Protein AF-Q27GT6-F1 (afdb_monomer_lite)

pLDDT: mean 86.12, std 13.26, range [47.12, 97.56]

Radius of gyration: 17.82 Å; chains: 1; bounding box: 43×59×35 Å

Organism: Caenorhabditis elegans (NCBI:txid6239)

Sequence (139 aa):
MYSKVLLLLACIIAVTEQARDVRCFPPVNFYSTHGCVQDSTSQNPNYDCLGGHFVRTAGIGMPCETDQDCIHNMEPNEWCNSERNGYQWTTAGCHCDMKLKSCIVQRFDKSYNEIQWAFCTPRNRFKCEVLDHCSPPKH

Foldseek 3Di:
DVVVVVVVVVVVVVVVPPDPPPQLDFDPAWDQDPPADPDPLSPPSCAFSPRAGEAFAPADWDAADWQVSQVQWAAGLVCPCVVVVQKAFPDPGWIQGRGRRGTKGWIARPVVRGIYIHHTHRPVPHDNPDGDPSHDDDD

Secondary structure (DSSP, 8-state):
-HHHHHHHHHHHHHHHHTT--GGGS--S-----TTS--SGGGG-TTB-TT-PEE---S----B-SSGGGTTT-B--GGGTTTGGGTEEESSSS-EEETTTTEEEEEEEETTTTEEEEEE-B-GGG--TT---TTSPPP-

InterPro domains:
  IPR008451 Chromadorea ALT [PF05535] (51-128)

Structure (mmCIF, N/CA/C/O backbone):
data_AF-Q27GT6-F1
#
_entry.id   AF-Q27GT6-F1
#
loop_
_atom_site.group_PDB
_atom_site.id
_atom_site.type_symbol
_atom_site.label_atom_id
_atom_site.label_alt_id
_atom_site.label_comp_id
_atom_site.label_asym_id
_atom_site.label_entity_id
_atom_site.label_seq_id
_atom_site.pdbx_PDB_ins_code
_atom_site.Cartn_x
_atom_site.Cartn_y
_atom_site.Cartn_z
_atom_site.occupancy
_atom_site.B_iso_or_equiv
_atom_site.auth_seq_id
_atom_site.auth_comp_id
_atom_site.auth_asym_id
_atom_site.auth_atom_id
_atom_site.pdbx_PDB_model_num
ATOM 1 N N . MET A 1 1 ? -23.854 43.017 -12.942 1.00 59.12 1 MET A N 1
ATOM 2 C CA . MET A 1 1 ? -22.451 42.561 -12.775 1.00 59.12 1 MET A CA 1
ATOM 3 C C . MET A 1 1 ? -22.318 41.242 -12.000 1.00 59.12 1 MET A C 1
ATOM 5 O O . MET A 1 1 ? -21.455 40.458 -12.358 1.00 59.12 1 MET A O 1
ATOM 9 N N . TYR A 1 2 ? -23.180 40.941 -11.018 1.00 65.19 2 TYR A N 1
ATOM 10 C CA . TYR A 1 2 ? -23.073 39.744 -10.160 1.00 65.19 2 TYR A CA 1
ATOM 11 C C . TYR A 1 2 ? -23.205 38.376 -10.859 1.00 65.19 2 TYR A C 1
ATOM 13 O O . TYR A 1 2 ? -22.502 37.440 -10.496 1.00 65.19 2 TYR A O 1
ATOM 21 N N . SER A 1 3 ? -24.042 38.255 -11.896 1.00 72.12 3 SER A N 1
ATOM 22 C CA . SER A 1 3 ? -24.286 36.965 -12.571 1.00 72.12 3 SER A CA 1
ATOM 23 C C . SER A 1 3 ? -23.039 36.382 -13.261 1.00 72.12 3 SER A C 1
ATOM 25 O O . SER A 1 3 ? -22.831 35.174 -13.219 1.00 72.12 3 SER A O 1
ATOM 27 N N . LYS A 1 4 ? -22.152 37.229 -13.808 1.00 72.94 4 LYS A N 1
ATOM 28 C CA . LYS A 1 4 ? -20.889 36.774 -14.420 1.00 72.94 4 LYS A CA 1
ATOM 29 C C . LYS A 1 4 ? -19.872 36.286 -13.380 1.00 72.94 4 LYS A C 1
ATOM 31 O O . LYS A 1 4 ? -19.135 35.347 -13.652 1.00 72.94 4 LYS A O 1
ATOM 36 N N . VAL A 1 5 ? -19.848 36.904 -12.196 1.00 73.44 5 VAL A N 1
ATOM 37 C CA . VAL A 1 5 ? -18.926 36.533 -11.107 1.00 73.44 5 VAL A CA 1
ATOM 38 C C . VAL A 1 5 ? -19.316 35.182 -10.506 1.00 73.44 5 VAL A C 1
ATOM 40 O O . VAL A 1 5 ? -18.448 34.345 -10.273 1.00 73.44 5 VAL A O 1
ATOM 43 N N . LEU A 1 6 ? -20.619 34.935 -10.321 1.00 67.88 6 LEU A N 1
ATOM 44 C CA . LEU A 1 6 ? -21.113 33.663 -9.785 1.00 67.88 6 LEU A CA 1
ATOM 45 C C . LEU A 1 6 ? -20.814 32.482 -10.725 1.00 67.88 6 LEU A C 1
ATOM 47 O O . LEU A 1 6 ? -20.420 31.414 -10.263 1.00 67.88 6 LEU A O 1
ATOM 51 N N . LEU A 1 7 ? -20.954 32.689 -12.041 1.00 66.69 7 LEU A N 1
ATOM 52 C CA . LEU A 1 7 ? -20.654 31.665 -13.046 1.00 66.69 7 LEU A CA 1
ATOM 53 C C . LEU A 1 7 ? -19.158 31.307 -13.080 1.00 66.69 7 LEU A C 1
ATOM 55 O O . LEU A 1 7 ? -18.810 30.136 -13.202 1.00 66.69 7 LEU A O 1
ATOM 59 N N . LEU A 1 8 ? -18.274 32.300 -12.926 1.00 63.97 8 LEU A N 1
ATOM 60 C CA . LEU A 1 8 ? -16.826 32.076 -12.859 1.00 63.97 8 LEU A CA 1
ATOM 61 C C . LEU A 1 8 ? -16.424 31.270 -11.615 1.00 63.97 8 LEU A C 1
ATOM 63 O O . LEU A 1 8 ? -15.628 30.343 -11.730 1.00 63.97 8 LEU A O 1
ATOM 67 N N . LEU A 1 9 ? -16.999 31.574 -10.447 1.00 64.81 9 LEU A N 1
ATOM 68 C CA . LEU A 1 9 ? -16.732 30.829 -9.208 1.00 64.81 9 LEU A CA 1
ATOM 69 C C . LEU A 1 9 ? -17.193 29.366 -9.293 1.00 64.81 9 LEU A C 1
ATOM 71 O O . LEU A 1 9 ? -16.456 28.476 -8.872 1.00 64.81 9 LEU A O 1
ATOM 75 N N . ALA A 1 10 ? -18.361 29.103 -9.888 1.00 61.56 10 ALA A N 1
ATOM 76 C CA . ALA A 1 10 ? -18.846 27.738 -10.096 1.00 61.56 10 ALA A CA 1
ATOM 77 C C . ALA A 1 10 ? -17.929 26.926 -11.035 1.00 61.56 10 ALA A C 1
ATOM 79 O O . ALA A 1 10 ? -17.652 25.760 -10.757 1.00 61.56 10 ALA A O 1
ATOM 80 N N . CYS A 1 11 ? -17.393 27.545 -12.097 1.00 57.56 11 CYS A N 1
ATOM 81 C CA . CYS A 1 11 ? -16.401 26.894 -12.959 1.00 57.56 11 CYS A CA 1
ATOM 82 C C . CYS A 1 11 ? -15.094 26.579 -12.219 1.00 57.56 11 CYS A C 1
ATOM 84 O O . CYS A 1 11 ? -14.542 25.504 -12.422 1.00 57.56 11 CYS A O 1
ATOM 86 N N . ILE A 1 12 ? -14.599 27.471 -11.352 1.00 58.72 12 ILE A N 1
ATOM 87 C CA . ILE A 1 12 ? -13.347 27.225 -10.613 1.00 58.72 12 ILE A CA 1
ATOM 88 C C . ILE A 1 12 ? -13.495 26.020 -9.672 1.00 58.72 12 ILE A C 1
ATOM 90 O O . ILE A 1 12 ? -12.602 25.178 -9.627 1.00 58.72 12 ILE A O 1
ATOM 94 N N . ILE A 1 13 ? -14.630 25.886 -8.977 1.00 57.50 13 ILE A N 1
ATOM 95 C CA . ILE A 1 13 ? -14.865 24.752 -8.067 1.00 57.50 13 ILE A CA 1
ATOM 96 C C . ILE A 1 13 ? -14.987 23.434 -8.855 1.00 57.50 13 ILE A C 1
ATOM 98 O O . ILE A 1 13 ? -14.338 22.451 -8.498 1.00 57.50 13 ILE A O 1
ATOM 102 N N . ALA A 1 14 ? -15.712 23.428 -9.981 1.00 54.28 14 ALA A N 1
ATOM 103 C CA . ALA A 1 14 ? -15.846 22.239 -10.831 1.00 54.28 14 ALA A CA 1
ATOM 104 C C . ALA A 1 14 ? -14.510 21.774 -11.450 1.00 54.28 14 ALA A C 1
ATOM 106 O O . ALA A 1 14 ? -14.306 20.577 -11.645 1.00 54.28 14 ALA A O 1
ATOM 107 N N . VAL A 1 15 ? -13.577 22.697 -11.724 1.00 54.03 15 VAL A N 1
ATOM 108 C CA . VAL A 1 15 ? -12.227 22.351 -12.206 1.00 54.03 15 VAL A CA 1
ATOM 109 C C . VAL A 1 15 ? -11.379 21.721 -11.095 1.00 54.03 15 VAL A C 1
ATOM 111 O O . VAL A 1 15 ? -10.562 20.856 -11.387 1.00 54.03 15 VAL A O 1
ATOM 114 N N . THR A 1 16 ? -11.580 22.087 -9.822 1.00 54.88 16 THR A N 1
ATOM 115 C CA . THR A 1 16 ? -10.808 21.488 -8.712 1.00 54.88 16 THR A CA 1
ATOM 116 C C . THR A 1 16 ? -11.233 20.065 -8.340 1.00 54.88 16 THR A C 1
ATOM 118 O O . THR A 1 16 ? -10.413 19.312 -7.816 1.00 54.88 16 THR A O 1
ATOM 121 N N . GLU A 1 17 ? -12.481 19.672 -8.617 1.00 53.25 17 GLU A N 1
ATOM 122 C CA . GLU A 1 17 ? -12.968 18.302 -8.376 1.00 53.25 17 GLU A CA 1
ATOM 123 C C . GLU A 1 17 ? -12.596 17.321 -9.497 1.00 53.25 17 GLU A C 1
ATOM 125 O O . GLU A 1 17 ? -12.560 16.108 -9.271 1.00 53.25 17 GLU A O 1
ATOM 130 N N . GLN A 1 18 ? -12.268 17.814 -10.696 1.00 51.84 18 GLN A N 1
ATOM 131 C CA . GLN A 1 18 ? -11.771 16.958 -11.768 1.00 51.84 18 GLN A CA 1
ATOM 132 C C . GLN A 1 18 ? -10.358 16.442 -11.438 1.00 51.84 18 GLN A C 1
ATOM 134 O O . GLN A 1 18 ? -9.375 17.175 -11.464 1.00 51.84 18 GLN A O 1
ATOM 139 N N . ALA A 1 19 ? -10.290 15.128 -11.208 1.00 60.47 19 ALA A N 1
ATOM 140 C CA . ALA A 1 19 ? -9.111 14.263 -11.309 1.00 60.47 19 ALA A CA 1
ATOM 141 C C . ALA A 1 19 ? -8.143 14.202 -10.114 1.00 60.47 19 ALA A C 1
ATOM 143 O O . ALA A 1 19 ? -6.927 14.142 -10.294 1.00 60.47 19 ALA A O 1
ATOM 144 N N . ARG A 1 20 ? -8.654 14.054 -8.885 1.00 71.75 20 ARG A N 1
ATOM 145 C CA . ARG A 1 20 ? -7.879 13.282 -7.897 1.00 71.75 20 ARG A CA 1
ATOM 146 C C . ARG A 1 20 ? -7.793 11.833 -8.383 1.00 71.75 20 ARG A C 1
ATOM 148 O O . ARG A 1 20 ? -8.800 11.131 -8.362 1.00 71.75 20 ARG A O 1
ATOM 155 N N . ASP A 1 21 ? -6.622 11.401 -8.855 1.00 82.31 21 ASP A N 1
ATOM 156 C CA . ASP A 1 21 ? -6.410 10.003 -9.240 1.00 82.31 21 ASP A CA 1
ATOM 157 C C . ASP A 1 21 ? -6.609 9.113 -8.009 1.00 82.31 21 ASP A C 1
ATOM 159 O O . ASP A 1 21 ? -5.890 9.222 -7.016 1.00 82.31 21 ASP A O 1
ATOM 163 N N . VAL A 1 22 ? -7.613 8.240 -8.076 1.00 81.81 22 VAL A N 1
ATOM 164 C CA . VAL A 1 22 ? -7.999 7.334 -6.988 1.00 81.81 22 VAL A CA 1
ATOM 165 C C . VAL A 1 22 ? -6.873 6.385 -6.576 1.00 81.81 22 VAL A C 1
ATOM 167 O O . VAL A 1 22 ? -6.873 5.913 -5.446 1.00 81.81 22 VAL A O 1
ATOM 170 N N . ARG A 1 23 ? -5.887 6.139 -7.448 1.00 82.06 23 ARG A N 1
ATOM 171 C CA . ARG A 1 23 ? -4.686 5.346 -7.135 1.00 82.06 23 ARG A CA 1
ATOM 172 C C . ARG A 1 23 ? -3.791 6.031 -6.107 1.00 82.06 23 ARG A C 1
ATOM 174 O O . ARG A 1 23 ? -3.104 5.366 -5.337 1.00 82.06 23 ARG A O 1
ATOM 181 N N . CYS A 1 24 ? -3.830 7.362 -6.055 1.00 87.69 24 CYS A N 1
ATOM 182 C CA . CYS A 1 24 ? -2.996 8.146 -5.156 1.00 87.69 24 CYS A CA 1
ATOM 183 C C . CYS A 1 24 ? -3.578 8.271 -3.737 1.00 87.69 24 CYS A C 1
ATOM 185 O O . CYS A 1 24 ? -3.006 8.988 -2.916 1.00 87.69 24 CYS A O 1
ATOM 187 N N . PHE A 1 25 ? -4.715 7.642 -3.433 1.00 91.50 25 PHE A N 1
ATOM 188 C CA . PHE A 1 25 ? -5.399 7.778 -2.146 1.00 91.50 25 PHE A CA 1
ATOM 189 C C . PHE A 1 25 ? -5.848 6.410 -1.624 1.00 91.50 25 PHE A C 1
ATOM 191 O O . PHE A 1 25 ? -6.131 5.518 -2.423 1.00 91.50 25 PHE A O 1
ATOM 198 N N . PRO A 1 26 ? -5.928 6.223 -0.295 1.00 92.38 26 PRO A N 1
ATOM 199 C CA . PRO A 1 26 ? -6.466 4.988 0.252 1.00 92.38 26 PRO A CA 1
ATOM 200 C C . PRO A 1 26 ? -7.972 4.869 -0.058 1.00 92.38 26 PRO A C 1
ATOM 202 O O . PRO A 1 26 ? -8.626 5.879 -0.350 1.00 92.38 26 PRO A O 1
ATOM 205 N N . PRO A 1 27 ? -8.558 3.660 0.035 1.00 90.62 27 PRO A N 1
ATOM 206 C CA . PRO A 1 27 ? -9.991 3.465 -0.157 1.00 90.62 27 PRO A CA 1
ATOM 207 C C . PRO A 1 27 ? -10.816 4.306 0.825 1.00 90.62 27 PRO A C 1
ATOM 209 O O . PRO A 1 27 ? -10.498 4.389 2.008 1.00 90.62 27 PRO A O 1
ATOM 212 N N . VAL A 1 28 ? -11.917 4.895 0.354 1.00 87.31 28 VAL A N 1
ATOM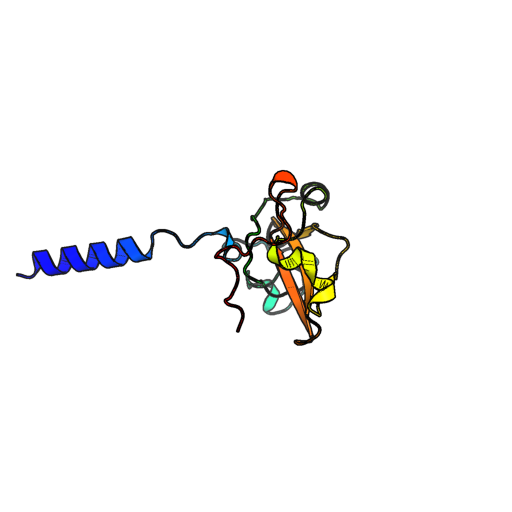 213 C CA . VAL A 1 28 ? -12.857 5.626 1.228 1.00 87.31 28 VAL A CA 1
ATOM 214 C C . VAL A 1 28 ? -13.687 4.687 2.105 1.00 87.31 28 VAL A C 1
ATOM 216 O O . VAL A 1 28 ? -14.020 5.031 3.235 1.00 87.31 28 VAL A O 1
ATOM 219 N N . ASN A 1 29 ? -13.996 3.497 1.587 1.00 89.81 29 ASN A N 1
ATOM 220 C CA . ASN A 1 29 ? -14.750 2.465 2.285 1.00 89.81 29 ASN A CA 1
ATOM 221 C C . ASN A 1 29 ? -13.786 1.403 2.808 1.00 89.81 29 ASN A C 1
ATOM 223 O O . ASN A 1 29 ? -12.936 0.914 2.065 1.00 89.81 29 ASN A O 1
ATOM 227 N N . PHE A 1 30 ? -13.958 1.024 4.066 1.00 90.75 30 PHE A N 1
ATOM 228 C CA . PHE A 1 30 ? -13.207 -0.037 4.721 1.00 90.75 30 PHE A CA 1
ATOM 229 C C . PHE A 1 30 ? -14.128 -0.781 5.688 1.00 90.75 30 PHE A C 1
ATOM 231 O O . PHE A 1 30 ? -15.198 -0.298 6.064 1.00 90.75 30 PHE A O 1
ATOM 238 N N . TYR A 1 31 ? -13.711 -1.977 6.075 1.00 90.81 31 TYR A N 1
ATOM 239 C CA . TYR A 1 31 ? -14.509 -2.923 6.831 1.00 90.81 31 TYR A CA 1
ATOM 240 C C . TYR A 1 31 ? -13.871 -3.168 8.193 1.00 90.81 31 TYR A C 1
ATOM 242 O O . TYR A 1 31 ? -12.654 -3.288 8.319 1.00 90.81 31 TYR A O 1
ATOM 250 N N . SER A 1 32 ? -14.705 -3.271 9.225 1.00 81.94 32 SER A N 1
ATOM 251 C CA . SER A 1 32 ? -14.252 -3.763 10.521 1.00 81.94 32 SER A CA 1
ATOM 252 C C . SER A 1 32 ? -14.159 -5.285 10.451 1.00 81.94 32 SER A C 1
ATOM 254 O O . SER A 1 32 ? -15.175 -5.968 10.313 1.00 81.94 32 SER A O 1
ATOM 256 N N . THR A 1 33 ? -12.943 -5.821 10.513 1.00 81.75 33 THR A N 1
ATOM 257 C CA . THR A 1 33 ? -12.696 -7.266 10.489 1.00 81.75 33 THR A CA 1
ATOM 258 C C . THR A 1 33 ? -12.045 -7.735 11.783 1.00 81.75 33 THR A C 1
ATOM 260 O O . THR A 1 33 ? -11.139 -7.094 12.316 1.00 81.75 33 THR A O 1
ATOM 263 N N . HIS A 1 34 ? -12.516 -8.872 12.300 1.00 82.12 34 HIS A N 1
ATOM 264 C CA . HIS A 1 34 ? -11.890 -9.533 13.444 1.00 82.12 34 HIS A CA 1
ATOM 265 C C . HIS A 1 34 ? -10.483 -9.989 13.026 1.00 82.12 34 HIS A C 1
ATOM 267 O O . HIS A 1 34 ? -10.330 -10.586 11.964 1.00 82.12 34 HIS A O 1
ATOM 273 N N . GLY A 1 35 ? -9.465 -9.677 13.830 1.00 86.00 35 GLY A N 1
ATOM 274 C CA . GLY A 1 35 ? -8.060 -9.987 13.529 1.00 86.00 35 GLY A CA 1
ATOM 275 C C . GLY A 1 35 ? -7.196 -8.785 13.139 1.00 86.00 35 GLY A C 1
ATOM 276 O O . GLY A 1 35 ? -5.977 -8.914 13.135 1.00 86.00 35 GLY A O 1
ATOM 277 N N . CYS A 1 36 ? -7.791 -7.615 12.884 1.00 92.12 36 CYS A N 1
ATOM 278 C CA . CYS A 1 36 ? -7.014 -6.380 12.763 1.00 92.12 36 CYS A CA 1
ATOM 279 C C . CYS A 1 36 ? -6.554 -5.863 14.128 1.00 92.12 36 CYS A C 1
ATOM 281 O O . CYS A 1 36 ? -7.114 -6.236 15.167 1.00 92.12 36 CYS A O 1
ATOM 283 N N . VAL A 1 37 ? -5.571 -4.962 14.119 1.00 92.75 37 VAL A N 1
ATOM 284 C CA . VAL A 1 37 ? -5.188 -4.191 15.309 1.00 92.75 37 VAL A CA 1
ATOM 285 C C . VAL A 1 37 ? -6.413 -3.494 15.908 1.00 92.75 37 VAL A C 1
ATOM 287 O O . VAL A 1 37 ? -7.308 -3.059 15.186 1.00 92.75 37 VAL A O 1
ATOM 290 N N . GLN A 1 38 ? -6.487 -3.436 17.238 1.00 91.25 38 GLN A N 1
ATOM 291 C CA . GLN A 1 38 ? -7.648 -2.926 17.982 1.00 91.25 38 GLN A CA 1
ATOM 292 C C . GLN A 1 38 ? -7.333 -1.569 18.624 1.00 91.25 38 GLN A C 1
ATOM 294 O O . GLN A 1 38 ? -7.496 -1.377 19.827 1.00 91.25 38 GLN A O 1
ATOM 299 N N . ASP A 1 39 ? -6.829 -0.636 17.820 1.00 92.69 39 ASP A N 1
ATOM 300 C CA . ASP A 1 39 ? -6.488 0.725 18.238 1.00 92.69 39 ASP A CA 1
ATOM 301 C C . ASP A 1 39 ? -7.111 1.780 17.302 1.00 92.69 39 ASP A C 1
ATOM 303 O O . ASP A 1 39 ? -7.983 1.478 16.479 1.00 92.69 39 ASP A O 1
ATOM 307 N N . SER A 1 40 ? -6.680 3.038 17.423 1.00 90.56 40 SER A N 1
ATOM 308 C CA . SER A 1 40 ? -7.185 4.146 16.602 1.00 90.56 40 SER A CA 1
ATOM 309 C C . SER A 1 40 ? -6.887 4.003 15.104 1.00 90.56 40 SER A C 1
ATOM 311 O O . SER A 1 40 ? -7.593 4.601 14.289 1.00 90.56 40 SER A O 1
ATOM 313 N N . THR A 1 41 ? -5.895 3.202 14.707 1.00 93.25 41 THR A N 1
ATOM 314 C CA . THR A 1 41 ? -5.559 2.971 13.294 1.00 93.25 41 THR A CA 1
ATOM 315 C C . THR A 1 41 ? -6.609 2.099 12.601 1.00 93.25 41 THR A C 1
ATOM 317 O O . THR A 1 41 ? -6.876 2.270 11.409 1.00 93.25 41 THR A O 1
ATOM 320 N N . SER A 1 42 ? -7.300 1.234 13.352 1.00 91.75 42 SER A N 1
ATOM 321 C CA . SER A 1 42 ? -8.330 0.317 12.839 1.00 91.75 42 SER A CA 1
ATOM 322 C C . SER A 1 42 ? -9.513 1.019 12.157 1.00 91.75 42 SER A C 1
ATOM 324 O O . SER A 1 42 ? -10.130 0.449 11.260 1.00 91.75 42 SER A O 1
ATOM 326 N N . GLN A 1 43 ? -9.794 2.276 12.520 1.00 90.69 43 GLN A N 1
ATOM 327 C CA . GLN A 1 43 ? -10.890 3.086 11.970 1.00 90.69 43 GLN A CA 1
ATOM 328 C C . GLN A 1 43 ? -10.431 4.113 10.926 1.00 90.69 43 GLN A C 1
ATOM 330 O O . GLN A 1 43 ? -11.221 4.943 10.480 1.00 90.69 43 GLN A O 1
ATOM 335 N N . ASN A 1 44 ? -9.153 4.098 10.549 1.00 93.12 44 ASN A N 1
ATOM 336 C CA . ASN A 1 44 ? -8.584 5.054 9.610 1.00 93.12 44 ASN A CA 1
ATOM 337 C C . ASN A 1 44 ? -8.108 4.318 8.346 1.00 93.12 44 ASN A C 1
ATOM 339 O O . ASN A 1 44 ? -7.254 3.437 8.462 1.00 93.12 44 ASN A O 1
ATOM 343 N N . PRO A 1 45 ? -8.612 4.658 7.144 1.00 92.44 45 PRO A N 1
ATOM 344 C CA . PRO A 1 45 ? -8.228 3.985 5.903 1.00 92.44 45 PRO A CA 1
ATOM 345 C C . PRO A 1 45 ? -6.798 4.294 5.459 1.00 92.44 45 PRO A C 1
ATOM 347 O O . PRO A 1 45 ? -6.279 3.603 4.594 1.00 92.44 45 PRO A O 1
ATOM 350 N N . ASN A 1 46 ? -6.129 5.291 6.051 1.00 95.50 46 ASN A N 1
ATOM 351 C CA . ASN A 1 46 ? -4.688 5.475 5.854 1.00 95.50 46 ASN A CA 1
ATOM 352 C C . ASN A 1 46 ? -3.868 4.358 6.504 1.00 95.50 46 ASN A C 1
ATOM 354 O O . ASN A 1 46 ? -2.663 4.298 6.283 1.00 95.50 46 ASN A O 1
ATOM 358 N N . TYR A 1 47 ? -4.500 3.497 7.301 1.00 96.00 47 TYR A N 1
ATOM 359 C CA . TYR A 1 47 ? -3.860 2.331 7.871 1.00 96.00 47 TYR A CA 1
ATOM 360 C C . TYR A 1 47 ? -4.479 1.050 7.331 1.00 96.00 47 TYR A C 1
ATOM 362 O O . TYR A 1 47 ? -5.685 0.999 7.084 1.00 96.00 47 TYR A O 1
ATOM 370 N N . ASP A 1 48 ? -3.677 0.009 7.170 1.00 95.50 48 ASP A N 1
ATOM 371 C CA . ASP A 1 48 ? -4.174 -1.325 6.831 1.00 95.50 48 ASP A CA 1
ATOM 372 C C . ASP A 1 48 ? -4.699 -2.062 8.083 1.00 95.50 48 ASP A C 1
ATOM 374 O O . ASP A 1 48 ? -4.905 -1.460 9.146 1.00 95.50 48 ASP A O 1
ATOM 378 N N . CYS A 1 49 ? -4.995 -3.354 7.959 1.00 94.94 49 CYS A N 1
ATOM 379 C CA . CYS A 1 49 ? -5.467 -4.192 9.060 1.00 94.94 49 CYS A CA 1
ATOM 380 C C . CYS A 1 49 ? -4.414 -4.390 10.168 1.00 94.94 49 CYS A C 1
ATOM 382 O O . CYS A 1 49 ? -4.775 -4.629 11.322 1.00 94.94 49 CYS A O 1
ATOM 384 N N . LEU A 1 50 ? -3.123 -4.264 9.848 1.00 92.88 50 LEU A N 1
ATOM 385 C CA . LEU A 1 50 ? -2.002 -4.450 10.775 1.00 92.88 50 LEU A CA 1
ATOM 386 C C . LEU A 1 50 ? -1.449 -3.124 11.327 1.00 92.88 50 LEU A C 1
ATOM 388 O O . LEU A 1 50 ? -0.478 -3.140 12.082 1.00 92.88 50 LEU A O 1
ATOM 392 N N . GLY A 1 51 ? -2.061 -1.989 10.980 1.00 94.31 51 GLY A N 1
ATOM 393 C CA . GLY A 1 51 ? -1.619 -0.664 11.418 1.00 94.31 51 GLY A CA 1
ATOM 394 C C . GLY A 1 51 ? -0.459 -0.092 10.596 1.00 94.31 51 GLY A C 1
ATOM 395 O O . GLY A 1 51 ? 0.165 0.879 11.024 1.00 94.31 51 GLY A O 1
ATOM 396 N N . GLY A 1 52 ? -0.156 -0.655 9.422 1.00 95.44 52 GLY A N 1
ATOM 397 C CA . GLY A 1 52 ? 0.799 -0.072 8.481 1.00 95.44 52 GLY A CA 1
ATOM 398 C C . GLY A 1 52 ? 0.257 1.219 7.875 1.00 95.44 52 GLY A C 1
ATOM 399 O O . GLY A 1 52 ? -0.941 1.322 7.647 1.00 95.44 52 GLY A O 1
ATOM 400 N N . HIS A 1 53 ? 1.112 2.196 7.584 1.00 96.25 53 HIS A N 1
ATOM 401 C CA . HIS A 1 53 ? 0.737 3.503 7.040 1.00 96.25 53 HIS A CA 1
ATOM 402 C C . HIS A 1 53 ? 0.732 3.533 5.499 1.00 96.25 53 HIS A C 1
ATOM 404 O O . HIS A 1 53 ? 1.633 3.009 4.844 1.00 96.25 53 HIS A O 1
ATOM 410 N N . PHE A 1 54 ? -0.262 4.187 4.900 1.00 95.88 54 PHE A N 1
ATOM 411 C CA . PHE A 1 54 ? -0.409 4.291 3.451 1.00 95.88 54 PHE A CA 1
ATOM 412 C C . PHE A 1 54 ? 0.672 5.165 2.811 1.00 95.88 54 PHE A C 1
ATOM 414 O O . PHE A 1 54 ? 0.863 6.329 3.172 1.00 95.88 54 PHE A O 1
ATOM 421 N N . VAL A 1 55 ? 1.305 4.646 1.764 1.00 93.94 55 VAL A N 1
ATOM 422 C CA . VAL A 1 55 ? 2.236 5.393 0.918 1.00 93.94 55 VAL A CA 1
ATOM 423 C C . VAL A 1 55 ? 1.680 5.487 -0.493 1.00 93.94 55 VAL A C 1
ATOM 425 O O . VAL A 1 55 ? 1.354 4.488 -1.135 1.00 93.94 55 VAL A O 1
ATOM 428 N N . ARG A 1 56 ? 1.623 6.718 -1.006 1.00 92.12 56 ARG A N 1
ATOM 429 C CA . ARG A 1 56 ? 1.160 6.979 -2.369 1.00 92.12 56 ARG A CA 1
ATOM 430 C C . ARG A 1 56 ? 2.138 6.415 -3.396 1.00 92.12 56 ARG A C 1
ATOM 432 O O . ARG A 1 56 ? 3.334 6.694 -3.336 1.00 92.12 56 ARG A O 1
ATOM 439 N N . THR A 1 57 ? 1.607 5.650 -4.343 1.00 91.94 57 THR A N 1
ATOM 440 C CA . THR A 1 57 ? 2.345 5.004 -5.439 1.00 91.94 57 THR A CA 1
ATOM 441 C C . THR A 1 57 ? 1.442 4.856 -6.666 1.00 91.94 57 THR A C 1
ATOM 443 O O . THR A 1 57 ? 0.246 5.139 -6.592 1.00 91.94 57 THR A O 1
ATOM 446 N N . ALA A 1 58 ? 1.995 4.381 -7.782 1.00 89.12 58 ALA A N 1
ATOM 447 C CA . ALA A 1 58 ? 1.270 4.014 -9.001 1.00 89.12 58 ALA A CA 1
ATOM 448 C C . ALA A 1 58 ? 0.297 2.830 -8.856 1.00 89.12 58 ALA A C 1
ATOM 450 O O . ALA A 1 58 ? -0.423 2.516 -9.814 1.00 89.12 58 ALA A O 1
ATOM 451 N N . GLY A 1 59 ? 0.355 2.121 -7.721 1.00 93.00 59 GLY A N 1
ATOM 452 C CA . GLY A 1 59 ? -0.377 0.883 -7.484 1.00 93.00 59 GLY A CA 1
ATOM 453 C C . GLY A 1 59 ? -1.884 1.032 -7.701 1.00 93.00 59 GLY A C 1
ATOM 454 O O . GLY A 1 59 ? -2.455 2.117 -7.602 1.00 93.00 59 GLY A O 1
ATOM 455 N N . ILE A 1 60 ? -2.548 -0.077 -8.018 1.00 92.25 60 ILE A N 1
ATOM 456 C CA . ILE A 1 60 ? -3.968 -0.097 -8.371 1.00 92.25 60 ILE A CA 1
ATOM 457 C C . ILE A 1 60 ? -4.734 -0.875 -7.307 1.00 92.25 60 ILE A C 1
ATOM 459 O O . ILE A 1 60 ? -4.462 -2.054 -7.085 1.00 92.25 60 ILE A O 1
ATOM 463 N N . GLY A 1 61 ? -5.727 -0.231 -6.690 1.00 92.69 61 GLY A N 1
ATOM 464 C CA . GLY A 1 61 ? -6.668 -0.895 -5.791 1.00 92.69 61 GLY A CA 1
ATOM 465 C C . GLY A 1 61 ? -7.461 -1.969 -6.530 1.00 92.69 61 GLY A C 1
ATOM 466 O O . GLY A 1 61 ? -8.391 -1.662 -7.274 1.00 92.69 61 GLY A O 1
ATOM 467 N N . MET A 1 62 ? -7.060 -3.225 -6.351 1.00 94.69 62 MET A N 1
ATOM 468 C CA . MET A 1 62 ? -7.734 -4.397 -6.906 1.00 94.69 62 MET A CA 1
ATOM 469 C C . MET A 1 62 ? -8.515 -5.086 -5.791 1.00 94.69 62 MET A C 1
ATOM 471 O O . MET A 1 62 ? -7.899 -5.394 -4.770 1.00 94.69 62 MET A O 1
ATOM 475 N N . PRO A 1 63 ? -9.826 -5.329 -5.957 1.00 95.75 63 PRO A N 1
ATOM 476 C CA . PRO A 1 63 ? -10.624 -5.989 -4.934 1.00 95.75 63 PRO A CA 1
ATOM 477 C C . PRO A 1 63 ? -10.142 -7.424 -4.700 1.00 95.75 63 PRO A C 1
ATOM 479 O O . PRO A 1 63 ? -9.684 -8.082 -5.635 1.00 95.75 63 PRO A O 1
ATOM 482 N N . CYS A 1 64 ? -10.271 -7.908 -3.467 1.00 96.50 64 CYS A N 1
ATOM 483 C CA . CYS A 1 64 ? -9.892 -9.270 -3.093 1.00 96.50 64 CYS A CA 1
ATOM 484 C C . CYS A 1 64 ? -10.758 -9.822 -1.954 1.00 96.50 64 CYS A C 1
ATOM 486 O O . CYS A 1 64 ? -11.333 -9.070 -1.156 1.00 96.50 64 CYS A O 1
ATOM 488 N N . GLU A 1 65 ? -10.800 -11.148 -1.855 1.00 95.62 65 GLU A N 1
ATOM 489 C CA . GLU A 1 65 ? -11.372 -11.890 -0.729 1.00 95.62 65 GLU A CA 1
ATOM 490 C C . GLU A 1 65 ? -10.316 -12.727 0.001 1.00 95.62 65 GLU A C 1
ATOM 492 O O . GLU A 1 65 ? -10.443 -12.946 1.208 1.00 95.62 65 GLU A O 1
ATOM 497 N N . THR A 1 66 ? -9.279 -13.175 -0.713 1.00 95.50 66 THR A N 1
ATOM 498 C CA . THR A 1 66 ? -8.188 -14.004 -0.189 1.00 95.50 66 THR A CA 1
ATOM 499 C C . THR A 1 66 ? -6.843 -13.614 -0.805 1.00 95.50 66 THR A C 1
ATOM 501 O O . THR A 1 66 ? -6.782 -12.983 -1.858 1.00 95.50 66 THR A O 1
ATOM 504 N N . ASP A 1 67 ? -5.738 -14.055 -0.201 1.00 95.00 67 ASP A N 1
ATOM 505 C CA . ASP A 1 67 ? -4.390 -13.810 -0.739 1.00 95.00 67 ASP A CA 1
ATOM 506 C C . ASP A 1 67 ? -4.179 -14.381 -2.151 1.00 95.00 67 ASP A C 1
ATOM 508 O O . ASP A 1 67 ? -3.353 -13.872 -2.911 1.00 95.00 67 ASP A O 1
ATOM 512 N N . GLN A 1 68 ? -4.946 -15.408 -2.536 1.00 96.25 68 GLN A N 1
ATOM 513 C CA . GLN A 1 68 ? -4.873 -16.001 -3.874 1.00 96.25 68 GLN A CA 1
ATOM 514 C C . GLN A 1 68 ? -5.301 -15.022 -4.972 1.00 96.25 68 GLN A C 1
ATOM 516 O O . GLN A 1 68 ? -4.770 -15.088 -6.079 1.00 96.25 68 GLN A O 1
ATOM 521 N N . ASP A 1 69 ? -6.171 -14.060 -4.660 1.00 97.56 69 ASP A N 1
ATOM 522 C CA . ASP A 1 69 ? -6.569 -13.011 -5.608 1.00 97.56 69 ASP A CA 1
ATOM 523 C C . ASP A 1 69 ? -5.405 -12.046 -5.905 1.00 97.56 69 ASP A C 1
ATOM 525 O O . ASP A 1 69 ? -5.392 -11.350 -6.924 1.00 97.56 69 ASP A O 1
ATOM 529 N N . CYS A 1 70 ? -4.400 -12.014 -5.023 1.00 97.38 70 CYS A N 1
ATOM 530 C CA . CYS A 1 70 ? -3.316 -11.040 -5.040 1.00 97.38 70 CYS A CA 1
ATOM 531 C C . CYS A 1 70 ? -1.951 -11.626 -5.426 1.00 97.38 70 CYS A C 1
ATOM 533 O O . CYS A 1 70 ? -1.087 -10.872 -5.878 1.00 97.38 70 CYS A O 1
ATOM 535 N N . ILE A 1 71 ? -1.758 -12.945 -5.311 1.00 94.88 71 ILE A N 1
ATOM 536 C CA . ILE A 1 71 ? -0.450 -13.622 -5.411 1.00 94.88 71 ILE A CA 1
ATOM 537 C C . ILE A 1 71 ? 0.288 -13.407 -6.743 1.00 94.88 71 ILE A C 1
ATOM 539 O O . ILE A 1 71 ? 1.515 -13.479 -6.811 1.00 94.88 71 ILE A O 1
ATOM 543 N N . HIS A 1 72 ? -0.440 -13.146 -7.830 1.00 95.69 72 HIS A N 1
ATOM 544 C CA . HIS A 1 72 ? 0.162 -12.924 -9.146 1.00 95.69 72 HIS A CA 1
ATOM 545 C C . HIS A 1 72 ? 0.560 -11.473 -9.408 1.00 95.69 72 HIS A C 1
ATOM 547 O O . HIS A 1 72 ? 1.285 -11.228 -10.380 1.00 95.69 72 HIS A O 1
ATOM 553 N N . ASN A 1 73 ? 0.124 -10.540 -8.563 1.00 96.62 73 ASN A N 1
ATOM 554 C CA . ASN A 1 73 ? 0.470 -9.130 -8.659 1.00 96.62 73 ASN A CA 1
ATOM 555 C C . ASN A 1 73 ? 1.885 -8.868 -8.128 1.00 96.62 73 ASN A C 1
ATOM 557 O O . ASN A 1 73 ? 2.493 -9.709 -7.468 1.00 96.62 73 ASN A O 1
ATOM 561 N N . MET A 1 74 ? 2.414 -7.703 -8.477 1.00 95.38 74 MET A N 1
ATOM 562 C CA . MET A 1 74 ? 3.737 -7.228 -8.082 1.00 95.38 74 MET A CA 1
ATOM 563 C C . MET A 1 74 ? 3.593 -6.027 -7.150 1.00 95.38 74 MET A C 1
ATOM 565 O O . MET A 1 74 ? 2.535 -5.396 -7.084 1.00 95.38 74 MET A O 1
ATOM 569 N N . GLU A 1 75 ? 4.666 -5.672 -6.463 1.00 94.38 75 GLU A N 1
ATOM 570 C CA . GLU A 1 75 ? 4.786 -4.403 -5.759 1.00 94.38 75 GLU A CA 1
ATOM 571 C C . GLU A 1 75 ? 4.571 -3.197 -6.702 1.00 94.38 75 GLU A C 1
ATOM 573 O O . GLU A 1 75 ? 4.669 -3.328 -7.930 1.00 94.38 75 GLU A O 1
ATOM 578 N N . PRO A 1 76 ? 4.254 -1.998 -6.180 1.00 93.88 76 PRO A N 1
ATOM 579 C CA . PRO A 1 76 ? 4.264 -0.796 -7.004 1.00 93.88 76 PRO A CA 1
ATOM 580 C C . PRO A 1 76 ? 5.650 -0.548 -7.607 1.00 93.88 76 PRO A C 1
ATOM 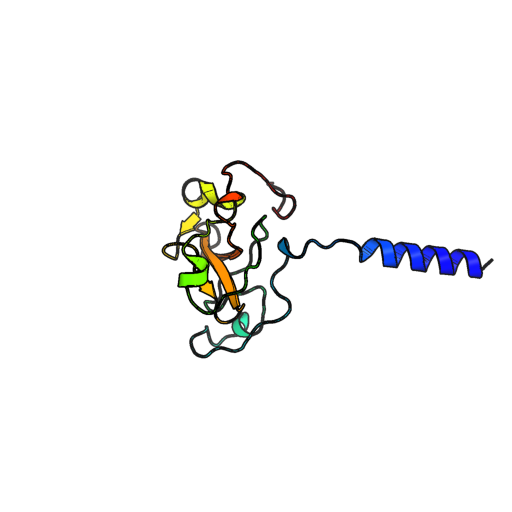582 O O . PRO A 1 76 ? 6.675 -0.852 -6.997 1.00 93.88 76 PRO A O 1
ATOM 585 N N . ASN A 1 77 ? 5.689 0.024 -8.811 1.00 92.19 77 ASN A N 1
ATOM 586 C CA . ASN A 1 77 ? 6.924 0.248 -9.575 1.00 92.19 77 ASN A CA 1
ATOM 587 C C . ASN A 1 77 ? 7.980 1.027 -8.771 1.00 92.19 77 ASN A C 1
ATOM 589 O O . ASN A 1 77 ? 9.177 0.732 -8.838 1.00 92.19 77 ASN A O 1
ATOM 593 N N . GLU A 1 78 ? 7.527 1.977 -7.953 1.00 90.88 78 GLU A N 1
ATOM 594 C CA . GLU A 1 78 ? 8.332 2.777 -7.031 1.00 90.88 78 GLU A CA 1
ATOM 595 C C . GLU A 1 78 ? 9.062 1.942 -5.971 1.00 90.88 78 GLU A C 1
ATOM 597 O O . GLU A 1 78 ? 10.085 2.365 -5.427 1.00 90.88 78 GLU A O 1
ATOM 602 N N . TRP A 1 79 ? 8.521 0.771 -5.642 1.00 92.88 79 TRP A N 1
ATOM 603 C CA . TRP A 1 79 ? 8.997 -0.106 -4.579 1.00 92.88 79 TRP A CA 1
ATOM 604 C C . TRP A 1 79 ? 9.864 -1.258 -5.088 1.00 92.88 79 TRP A C 1
ATOM 606 O O . TRP A 1 79 ? 10.411 -1.988 -4.263 1.00 92.88 79 TRP A O 1
ATOM 616 N N . CYS A 1 80 ? 10.080 -1.372 -6.401 1.00 91.50 80 CYS A N 1
ATOM 617 C CA . CYS A 1 80 ? 10.923 -2.412 -6.998 1.00 91.50 80 CYS A CA 1
ATOM 618 C C . CYS A 1 80 ? 12.342 -2.479 -6.384 1.00 91.50 80 CYS A C 1
ATOM 620 O O . CYS A 1 80 ? 12.917 -3.549 -6.221 1.00 91.50 80 CYS A O 1
ATOM 622 N N . ASN A 1 81 ? 12.907 -1.333 -5.977 1.00 90.31 81 ASN A N 1
ATOM 623 C CA . ASN A 1 81 ? 14.233 -1.248 -5.346 1.00 90.31 81 ASN A CA 1
ATOM 624 C C . ASN A 1 81 ? 14.175 -1.042 -3.817 1.00 90.31 81 ASN A C 1
ATOM 626 O O . ASN A 1 81 ? 15.110 -0.488 -3.239 1.00 90.31 81 ASN A O 1
ATOM 630 N N . SER A 1 82 ? 13.088 -1.449 -3.150 1.00 91.44 82 SER A N 1
ATOM 631 C CA . SER A 1 82 ? 12.849 -1.178 -1.719 1.00 91.44 82 SER A CA 1
ATOM 632 C C . SER A 1 82 ? 14.029 -1.554 -0.814 1.00 91.44 82 SER A C 1
ATOM 634 O O . SER A 1 82 ? 14.493 -0.714 -0.047 1.00 91.44 82 SER A O 1
ATOM 636 N N . GLU A 1 83 ? 14.586 -2.760 -0.943 1.00 91.19 83 GLU A N 1
ATOM 637 C CA . GLU A 1 83 ? 15.699 -3.209 -0.089 1.00 91.19 83 GLU A CA 1
ATOM 638 C C . GLU A 1 83 ? 16.960 -2.349 -0.241 1.00 91.19 83 GLU A C 1
ATOM 640 O O . GLU A 1 83 ? 17.625 -2.029 0.746 1.00 91.19 83 GLU A O 1
ATOM 645 N N . ARG A 1 84 ? 17.260 -1.904 -1.470 1.00 90.50 84 ARG A N 1
ATOM 646 C CA . ARG A 1 84 ? 18.395 -1.004 -1.743 1.00 90.50 84 ARG A CA 1
ATOM 647 C C . ARG A 1 84 ? 18.180 0.397 -1.172 1.00 90.50 84 ARG A C 1
ATOM 649 O O . ARG A 1 84 ? 19.153 1.093 -0.908 1.00 90.50 84 ARG A O 1
ATOM 656 N N . ASN A 1 85 ? 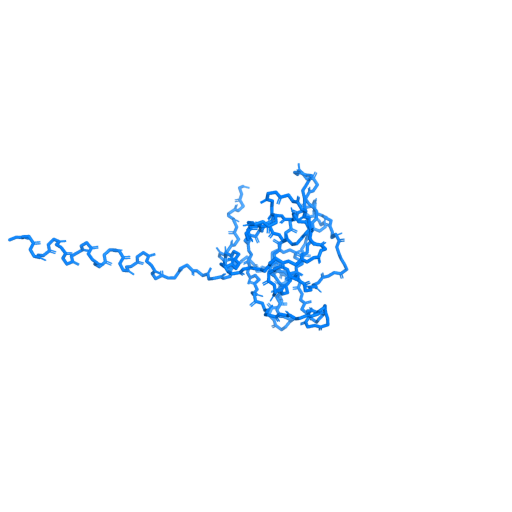16.925 0.791 -0.971 1.00 90.50 85 ASN A N 1
ATOM 657 C CA . ASN A 1 85 ? 16.533 2.118 -0.504 1.00 90.50 85 ASN A CA 1
ATOM 658 C C . ASN A 1 85 ? 16.252 2.166 1.010 1.00 90.50 85 ASN A C 1
ATOM 660 O O . ASN A 1 85 ? 15.614 3.104 1.473 1.00 90.50 85 ASN A O 1
ATOM 664 N N . GLY A 1 86 ? 16.712 1.174 1.783 1.00 92.81 86 GLY A N 1
ATOM 665 C CA . GLY A 1 86 ? 16.579 1.175 3.246 1.00 92.81 86 GLY A CA 1
ATOM 666 C C . GLY A 1 86 ? 15.271 0.585 3.778 1.00 92.81 86 GLY A C 1
ATOM 667 O O . GLY A 1 86 ? 15.019 0.658 4.978 1.00 92.81 86 GLY A O 1
ATOM 668 N N . TYR A 1 87 ? 14.470 -0.050 2.923 1.00 95.06 87 TYR A N 1
ATOM 669 C CA . TYR A 1 87 ? 13.249 -0.742 3.330 1.00 95.06 87 TYR A CA 1
ATOM 670 C C . TYR A 1 87 ? 13.487 -2.246 3.507 1.00 95.06 87 TYR A C 1
ATOM 672 O O . TYR A 1 87 ? 14.503 -2.793 3.076 1.00 95.06 87 TYR A O 1
ATOM 680 N N . GLN A 1 88 ? 12.551 -2.938 4.148 1.00 94.94 88 GLN A N 1
ATOM 681 C CA . GLN A 1 88 ? 12.554 -4.397 4.270 1.00 94.94 88 GLN A CA 1
ATOM 682 C C . GLN A 1 88 ? 11.143 -4.935 4.071 1.00 94.94 88 GLN A C 1
ATOM 684 O O . GLN A 1 88 ? 10.212 -4.432 4.681 1.00 94.94 88 GLN A O 1
ATOM 689 N N . TRP A 1 89 ? 10.955 -5.960 3.251 1.00 93.94 89 TRP A N 1
ATOM 690 C CA . TRP A 1 89 ? 9.633 -6.566 3.079 1.00 93.94 89 TRP A CA 1
ATOM 691 C C . TRP A 1 89 ? 9.138 -7.190 4.394 1.00 93.94 89 TRP A C 1
ATOM 693 O O . TRP A 1 89 ? 9.884 -7.918 5.051 1.00 93.94 89 TRP A O 1
ATOM 703 N N . THR A 1 90 ? 7.901 -6.884 4.803 1.00 87.69 90 THR A N 1
ATOM 704 C CA . THR A 1 90 ? 7.287 -7.468 6.017 1.00 87.69 90 THR A CA 1
ATOM 705 C C . THR A 1 90 ? 6.538 -8.765 5.720 1.00 87.69 90 THR A C 1
ATOM 707 O O . THR A 1 90 ? 6.366 -9.595 6.607 1.00 87.69 90 THR A O 1
ATOM 710 N N . THR A 1 91 ? 6.094 -8.940 4.474 1.00 70.12 91 THR A N 1
ATOM 711 C CA . THR A 1 91 ? 5.295 -10.069 3.984 1.00 70.12 91 THR A CA 1
ATOM 712 C C . THR A 1 91 ? 5.951 -10.691 2.751 1.00 70.12 91 THR A C 1
ATOM 714 O O . THR A 1 91 ? 6.847 -10.104 2.147 1.00 70.12 91 THR A O 1
ATOM 717 N N . ALA A 1 92 ? 5.506 -11.890 2.361 1.00 74.88 92 ALA A N 1
ATOM 718 C CA . ALA A 1 92 ? 6.042 -12.612 1.203 1.00 74.88 92 ALA A CA 1
ATOM 719 C C . ALA A 1 92 ? 5.648 -12.004 -0.164 1.00 74.88 92 ALA A C 1
ATOM 721 O O . ALA A 1 92 ? 6.035 -12.543 -1.200 1.00 74.88 92 ALA A O 1
ATOM 722 N N . GLY A 1 93 ? 4.885 -10.904 -0.183 1.00 91.69 93 GLY A N 1
ATOM 723 C CA . GLY A 1 93 ? 4.447 -10.219 -1.396 1.00 91.69 93 GLY A CA 1
ATOM 724 C C . GLY A 1 93 ? 3.053 -9.606 -1.258 1.00 91.69 93 GLY A C 1
ATOM 725 O O . GLY A 1 93 ? 2.596 -9.279 -0.161 1.00 91.69 93 GLY A O 1
ATOM 726 N N . CYS A 1 94 ? 2.383 -9.452 -2.398 1.00 97.06 94 CYS A N 1
ATOM 727 C CA . CYS A 1 94 ? 1.005 -8.981 -2.466 1.00 97.06 94 CYS A CA 1
ATOM 728 C C . CYS A 1 94 ? 0.038 -9.945 -1.772 1.00 97.06 94 CYS A C 1
ATOM 730 O O . CYS A 1 94 ? 0.032 -11.139 -2.071 1.00 97.06 94 CYS A O 1
ATOM 732 N N . HIS A 1 95 ? -0.803 -9.415 -0.890 1.00 96.19 95 HIS A N 1
ATOM 733 C CA . HIS A 1 95 ? -1.791 -10.164 -0.116 1.00 96.19 95 HIS A CA 1
ATOM 734 C C . HIS A 1 95 ? -3.099 -9.374 -0.008 1.00 96.19 9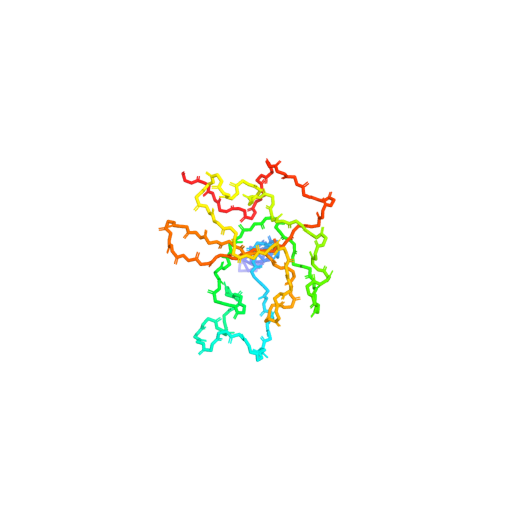5 HIS A C 1
ATOM 736 O O . HIS A 1 95 ? -3.156 -8.194 -0.376 1.00 96.19 95 HIS A O 1
ATOM 742 N N . CYS A 1 96 ? -4.158 -10.033 0.456 1.00 95.81 96 CYS A N 1
ATOM 743 C CA . CYS A 1 96 ? -5.453 -9.392 0.610 1.00 95.81 96 CYS A CA 1
ATOM 744 C C . CYS A 1 96 ? -5.574 -8.758 1.993 1.00 95.81 96 CYS A C 1
ATOM 746 O O . CYS A 1 96 ? -5.605 -9.453 3.009 1.00 95.81 96 CYS A O 1
ATOM 748 N N . ASP A 1 97 ? -5.700 -7.434 2.042 1.00 95.69 97 ASP A N 1
ATOM 749 C CA . ASP A 1 97 ? -6.031 -6.774 3.298 1.00 95.69 97 ASP A CA 1
ATOM 750 C C . ASP A 1 97 ? -7.536 -6.855 3.561 1.00 95.69 97 ASP A C 1
ATOM 752 O O . ASP A 1 97 ? -8.355 -6.334 2.800 1.00 95.69 97 ASP A O 1
ATOM 756 N N . MET A 1 98 ? -7.918 -7.503 4.660 1.00 93.62 98 MET A N 1
ATOM 757 C CA . MET A 1 98 ? -9.325 -7.784 4.955 1.00 93.62 98 MET A CA 1
ATOM 758 C C . MET A 1 98 ? -10.121 -6.552 5.398 1.00 93.62 98 MET A C 1
ATOM 760 O O . MET A 1 98 ? -11.347 -6.548 5.242 1.00 93.62 98 MET A O 1
ATOM 764 N N . LYS A 1 99 ? -9.443 -5.501 5.870 1.00 95.25 99 LYS A N 1
ATOM 765 C CA . LYS A 1 99 ? -10.049 -4.209 6.209 1.00 95.25 99 LYS A CA 1
ATOM 766 C C . LYS A 1 99 ? -10.308 -3.386 4.948 1.00 95.25 99 LYS A C 1
ATOM 768 O O . LYS A 1 99 ? -11.382 -2.813 4.801 1.00 95.25 99 LYS A O 1
ATOM 773 N N . LEU A 1 100 ? -9.352 -3.329 4.031 1.00 95.50 100 LEU A N 1
ATOM 774 C CA . LEU A 1 100 ? -9.408 -2.534 2.803 1.00 95.50 100 LEU A CA 1
ATOM 775 C C . LEU A 1 100 ? -10.074 -3.286 1.642 1.00 95.50 100 LEU A C 1
ATOM 777 O O . LEU A 1 100 ? -10.404 -2.670 0.627 1.00 95.50 100 LEU A O 1
ATOM 781 N N . LYS A 1 101 ? -10.241 -4.610 1.768 1.00 95.75 101 LYS A N 1
ATOM 782 C CA . LYS A 1 101 ? -10.705 -5.524 0.709 1.00 95.75 101 LYS A CA 1
ATOM 783 C C . LYS A 1 101 ? -9.978 -5.296 -0.608 1.00 95.75 101 LYS A C 1
ATOM 785 O O . LYS A 1 101 ? -10.590 -5.278 -1.672 1.00 95.75 101 LYS A O 1
ATOM 790 N N . SER A 1 102 ? -8.672 -5.064 -0.508 1.00 96.25 102 SER A N 1
ATOM 791 C CA . SER A 1 102 ? -7.820 -4.692 -1.629 1.00 96.25 102 SER A CA 1
ATOM 792 C C . SER A 1 102 ? -6.475 -5.406 -1.562 1.00 96.25 102 SER A C 1
ATOM 794 O O . SER A 1 102 ? -5.932 -5.613 -0.477 1.00 96.25 102 SER A O 1
ATOM 796 N N . CYS A 1 103 ? -5.919 -5.736 -2.728 1.00 96.94 103 CYS A N 1
ATOM 797 C CA . CYS A 1 103 ? -4.566 -6.265 -2.831 1.00 96.94 103 CYS A CA 1
ATOM 798 C C . CYS A 1 103 ? -3.534 -5.188 -2.491 1.00 96.94 103 CYS A C 1
ATOM 800 O O . CYS A 1 103 ? -3.376 -4.206 -3.230 1.00 96.94 103 CYS A O 1
ATOM 802 N N . ILE A 1 104 ? -2.804 -5.407 -1.401 1.00 96.94 104 ILE A N 1
ATOM 803 C CA . ILE A 1 104 ? -1.739 -4.523 -0.930 1.00 96.94 104 ILE A CA 1
ATOM 804 C C . ILE A 1 104 ? -0.430 -5.291 -0.783 1.00 96.94 104 ILE A C 1
ATOM 806 O O . ILE A 1 104 ? -0.400 -6.520 -0.722 1.00 96.94 104 ILE A O 1
ATOM 810 N N . VAL A 1 105 ? 0.662 -4.548 -0.693 1.00 96.81 105 VAL A N 1
ATOM 811 C CA . VAL A 1 105 ? 1.958 -5.060 -0.258 1.00 96.81 105 VAL A CA 1
ATOM 812 C C . VAL A 1 105 ? 2.482 -4.169 0.855 1.00 96.81 105 VAL A C 1
ATOM 814 O O . VAL A 1 105 ? 2.223 -2.964 0.872 1.00 96.81 105 VAL A O 1
ATOM 817 N N . GLN A 1 106 ? 3.224 -4.764 1.782 1.00 96.62 106 GLN A N 1
ATOM 818 C CA . GLN A 1 106 ? 3.784 -4.068 2.931 1.00 96.62 106 GLN A CA 1
ATOM 819 C C . GLN A 1 106 ? 5.308 -4.137 2.947 1.00 96.62 106 GLN A C 1
ATOM 821 O O . GLN A 1 106 ? 5.913 -5.160 2.616 1.00 96.62 106 GLN A O 1
ATOM 826 N N . ARG A 1 107 ? 5.925 -3.059 3.421 1.00 96.00 107 ARG A N 1
ATOM 827 C CA . ARG A 1 107 ? 7.352 -2.987 3.730 1.00 96.00 107 ARG A CA 1
ATOM 828 C C . ARG A 1 107 ? 7.563 -2.221 5.029 1.00 96.00 107 ARG A C 1
ATOM 830 O O . ARG A 1 107 ? 6.726 -1.436 5.445 1.00 96.00 107 ARG A O 1
ATOM 837 N N . PHE A 1 108 ? 8.702 -2.429 5.650 1.00 96.25 108 PHE A N 1
ATOM 838 C CA . PHE A 1 108 ? 9.160 -1.751 6.843 1.00 96.25 108 PHE A CA 1
ATOM 839 C C . PHE A 1 108 ? 10.169 -0.674 6.453 1.00 96.25 108 PHE A C 1
ATOM 841 O O . PHE A 1 108 ? 11.150 -0.963 5.762 1.00 96.25 108 PHE A O 1
ATOM 848 N N . ASP A 1 109 ? 9.921 0.557 6.884 1.00 95.38 109 ASP A N 1
ATOM 849 C CA . ASP A 1 109 ? 10.826 1.692 6.740 1.00 95.38 109 ASP A CA 1
ATOM 850 C C . ASP A 1 109 ? 11.760 1.751 7.953 1.00 95.38 109 ASP A C 1
ATOM 852 O O . ASP A 1 109 ? 11.343 2.053 9.073 1.00 95.38 109 ASP A O 1
ATOM 856 N N . LYS A 1 110 ? 13.046 1.454 7.732 1.00 93.62 110 LYS A N 1
ATOM 857 C CA . LYS A 1 110 ? 14.050 1.418 8.807 1.00 93.62 110 LYS A CA 1
ATOM 858 C C . LYS A 1 110 ? 14.387 2.806 9.349 1.00 93.62 110 LYS A C 1
ATOM 860 O O . LYS A 1 110 ? 14.866 2.899 10.475 1.00 93.62 110 LYS A O 1
ATOM 865 N N . SER A 1 111 ? 14.171 3.865 8.570 1.00 93.62 111 SER A N 1
ATOM 866 C CA . SER A 1 111 ? 14.475 5.238 8.981 1.00 93.62 111 SER A CA 1
ATOM 867 C C . SER A 1 111 ? 13.426 5.786 9.942 1.00 93.62 111 SER A C 1
ATOM 869 O O . SER A 1 111 ? 13.781 6.500 10.877 1.00 93.62 111 SER A O 1
ATOM 871 N N . TYR A 1 112 ? 12.159 5.421 9.740 1.00 93.12 112 TYR A N 1
ATOM 872 C CA . TYR A 1 112 ? 11.041 5.861 10.583 1.00 93.12 112 TYR A CA 1
ATOM 873 C C . TYR A 1 112 ? 10.541 4.790 11.561 1.00 93.12 112 TYR A C 1
ATOM 875 O O . TYR A 1 112 ? 9.720 5.092 12.424 1.00 93.12 112 TYR A O 1
ATOM 883 N N . ASN A 1 113 ? 11.076 3.567 11.481 1.00 94.06 113 ASN A N 1
ATOM 884 C CA . ASN A 1 113 ? 10.689 2.431 12.319 1.00 94.06 113 ASN A CA 1
ATOM 885 C C . ASN A 1 113 ? 9.178 2.138 12.238 1.00 94.06 113 ASN A C 1
ATOM 887 O O . ASN A 1 113 ? 8.517 1.912 13.252 1.00 94.06 113 ASN A O 1
ATOM 891 N N . GLU A 1 114 ? 8.632 2.153 11.021 1.00 94.06 114 GLU A N 1
ATOM 892 C CA . GLU A 1 114 ? 7.201 1.981 10.751 1.00 94.06 114 GLU A CA 1
ATOM 893 C C . GLU A 1 114 ? 6.943 0.974 9.623 1.00 94.06 114 GLU A C 1
ATOM 895 O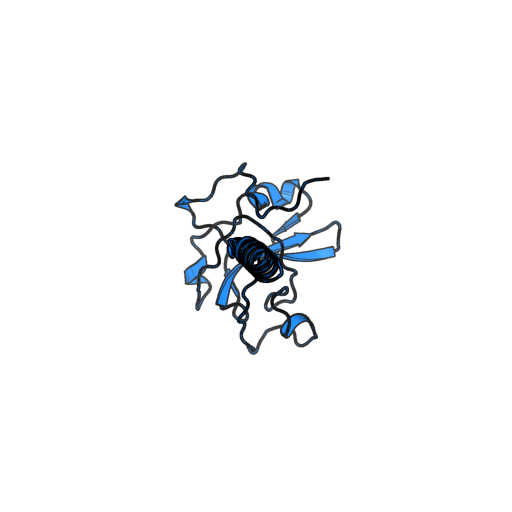 O . GLU A 1 114 ? 7.772 0.769 8.734 1.00 94.06 114 GLU A O 1
ATOM 900 N N . ILE A 1 115 ? 5.764 0.349 9.645 1.00 95.31 115 ILE A N 1
ATOM 901 C CA . ILE A 1 115 ? 5.259 -0.438 8.518 1.00 95.31 115 ILE A CA 1
ATOM 902 C C . ILE A 1 115 ? 4.538 0.513 7.565 1.00 95.31 115 ILE A C 1
ATOM 904 O O . ILE A 1 115 ? 3.740 1.343 7.990 1.00 95.31 115 ILE A O 1
ATOM 908 N N . GLN A 1 116 ? 4.798 0.359 6.276 1.00 96.19 116 GLN A N 1
ATOM 909 C CA . GLN A 1 116 ? 4.158 1.070 5.183 1.00 96.19 116 GLN A CA 1
ATOM 910 C C . GLN A 1 116 ? 3.437 0.074 4.279 1.00 96.19 116 GLN A C 1
ATOM 912 O O . GLN A 1 116 ? 3.952 -1.019 4.035 1.00 96.19 116 GLN A O 1
ATOM 917 N N . TRP A 1 117 ? 2.303 0.472 3.711 1.00 96.44 117 TRP A N 1
ATOM 918 C CA . TRP A 1 117 ? 1.617 -0.290 2.670 1.00 96.44 117 TRP A CA 1
ATOM 919 C C . TRP A 1 117 ? 1.298 0.567 1.450 1.00 96.44 117 TRP A C 1
ATOM 921 O O . TRP A 1 117 ? 1.185 1.793 1.518 1.00 96.44 117 TRP A O 1
ATOM 931 N N . ALA A 1 118 ? 1.148 -0.109 0.320 1.00 95.50 118 ALA A N 1
ATOM 932 C CA . ALA A 1 118 ? 0.698 0.472 -0.931 1.00 95.50 118 ALA A CA 1
ATOM 933 C C . ALA A 1 118 ? -0.086 -0.572 -1.733 1.00 95.50 118 ALA A C 1
ATOM 935 O O . ALA A 1 118 ? 0.036 -1.777 -1.501 1.00 95.50 118 ALA A O 1
ATOM 936 N N . PHE A 1 119 ? -0.888 -0.113 -2.693 1.00 96.00 119 PHE A N 1
ATOM 937 C CA . PHE A 1 119 ? -1.558 -1.015 -3.621 1.00 96.00 119 PHE A CA 1
ATOM 938 C C . PHE A 1 119 ? -0.556 -1.775 -4.493 1.00 96.00 119 PHE A C 1
ATOM 940 O O . PHE A 1 119 ? 0.484 -1.247 -4.889 1.00 96.00 119 PHE A O 1
ATOM 947 N N . CYS A 1 120 ? -0.917 -3.002 -4.849 1.00 95.88 120 CYS A N 1
ATOM 948 C CA . CYS A 1 120 ? -0.157 -3.797 -5.804 1.00 95.88 120 CYS A CA 1
ATOM 949 C C . CYS A 1 120 ? -0.330 -3.321 -7.255 1.00 95.88 120 CYS A C 1
ATOM 951 O O . CYS A 1 120 ? -1.262 -2.594 -7.601 1.00 95.88 120 CYS A O 1
ATOM 953 N N . THR A 1 121 ? 0.556 -3.783 -8.134 1.00 94.19 121 THR A N 1
ATOM 954 C CA . THR A 1 121 ? 0.517 -3.556 -9.583 1.00 94.19 121 THR A CA 1
ATOM 955 C C . THR A 1 121 ? 0.256 -4.874 -10.311 1.00 94.19 121 THR A C 1
ATOM 957 O O . THR A 1 121 ? 0.963 -5.853 -10.060 1.00 94.19 121 THR A O 1
ATOM 960 N N . PRO A 1 122 ? -0.702 -4.937 -11.255 1.00 95.12 122 PRO A N 1
ATOM 961 C CA . PRO A 1 122 ? -0.838 -6.090 -12.138 1.00 95.12 122 PRO A CA 1
ATOM 962 C C . PRO A 1 122 ? 0.491 -6.424 -12.820 1.00 95.12 122 PRO A C 1
ATOM 964 O O . PRO A 1 122 ? 1.160 -5.537 -13.349 1.00 95.12 122 PRO A O 1
ATOM 967 N N . ARG A 1 123 ? 0.869 -7.705 -12.868 1.00 94.44 123 ARG A N 1
ATOM 968 C CA . ARG A 1 123 ? 2.175 -8.145 -13.397 1.00 94.44 123 ARG A CA 1
ATOM 969 C C . ARG A 1 123 ? 2.504 -7.609 -14.792 1.00 94.44 123 ARG A C 1
ATOM 971 O O . ARG A 1 123 ? 3.646 -7.265 -15.062 1.00 94.44 123 ARG A O 1
ATOM 978 N N . ASN A 1 124 ? 1.510 -7.499 -15.671 1.00 93.44 124 ASN A N 1
ATOM 979 C CA . ASN A 1 124 ? 1.678 -6.966 -17.029 1.00 93.44 124 ASN A CA 1
ATOM 980 C C . ASN A 1 124 ? 1.893 -5.438 -17.091 1.00 93.44 124 ASN A C 1
ATOM 982 O O . ASN A 1 124 ? 2.203 -4.913 -18.160 1.00 93.44 124 ASN A O 1
ATOM 986 N N . ARG A 1 125 ? 1.716 -4.723 -15.975 1.00 91.31 125 ARG A N 1
ATOM 987 C CA . ARG A 1 125 ? 1.964 -3.279 -15.823 1.00 91.31 125 ARG A CA 1
ATOM 988 C C . ARG A 1 125 ? 3.191 -2.967 -14.967 1.00 91.31 125 ARG A C 1
ATOM 990 O O . ARG A 1 125 ? 3.580 -1.802 -14.892 1.00 91.31 125 ARG A O 1
ATOM 997 N N . PHE A 1 126 ? 3.799 -3.982 -14.356 1.00 92.31 126 PHE A N 1
ATOM 998 C CA . PHE A 1 126 ? 4.983 -3.806 -13.532 1.00 92.31 126 PHE A CA 1
ATOM 999 C C . PHE A 1 126 ? 6.204 -3.444 -14.383 1.00 92.31 126 PHE A C 1
ATOM 1001 O O . PHE A 1 126 ? 6.547 -4.142 -15.341 1.00 92.31 126 PHE A O 1
ATOM 1008 N N . LYS A 1 127 ? 6.859 -2.344 -14.017 1.00 90.56 127 LYS A N 1
ATOM 1009 C CA . LYS A 1 127 ? 8.116 -1.861 -14.587 1.00 90.56 127 LYS A CA 1
ATOM 1010 C C . LYS A 1 127 ? 8.941 -1.214 -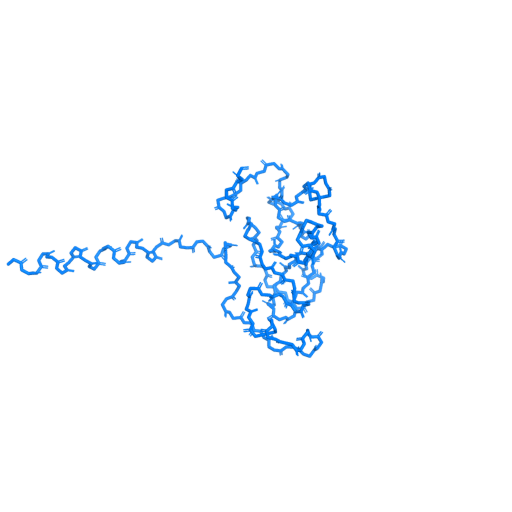13.480 1.00 90.56 127 LYS A C 1
ATOM 1012 O O . LYS A 1 127 ? 8.630 -0.108 -13.040 1.00 90.56 127 LYS A O 1
ATOM 1017 N N . CYS A 1 128 ? 10.022 -1.872 -13.075 1.00 88.44 128 CYS A N 1
ATOM 1018 C CA . CYS A 1 128 ? 11.077 -1.210 -12.315 1.00 88.44 128 CYS A CA 1
ATOM 1019 C C . CYS A 1 128 ? 11.536 0.024 -13.115 1.00 88.44 128 CYS A C 1
ATOM 1021 O O . CYS A 1 128 ? 11.738 -0.110 -14.317 1.00 88.44 128 CYS A O 1
ATOM 1023 N N . GLU A 1 129 ? 11.692 1.190 -12.476 1.00 71.62 129 GLU A N 1
ATOM 1024 C CA . GLU A 1 129 ? 12.161 2.466 -13.075 1.00 71.62 129 GLU A CA 1
ATOM 1025 C C . GLU A 1 129 ? 11.100 3.446 -13.625 1.00 71.62 129 GLU A C 1
ATOM 1027 O O . GLU A 1 129 ? 11.465 4.476 -14.191 1.00 71.62 129 GLU A O 1
ATOM 1032 N N . VAL A 1 130 ? 9.800 3.237 -13.387 1.00 65.81 130 VAL A N 1
ATOM 1033 C CA . VAL A 1 130 ? 8.781 4.273 -13.666 1.00 65.81 130 VAL A CA 1
ATOM 1034 C C . VAL A 1 130 ? 8.398 4.999 -12.375 1.00 65.81 130 VAL A C 1
ATOM 1036 O O . VAL A 1 130 ? 7.798 4.400 -11.487 1.00 65.81 130 VAL A O 1
ATOM 1039 N N . LEU A 1 131 ? 8.724 6.292 -12.280 1.00 64.94 131 LEU A N 1
ATOM 1040 C CA . LEU A 1 131 ? 8.069 7.190 -11.324 1.00 64.94 131 LEU A CA 1
ATOM 1041 C C . LEU A 1 131 ? 6.682 7.535 -11.879 1.00 64.94 131 LEU A C 1
ATOM 1043 O O . LEU A 1 131 ? 6.589 8.089 -12.975 1.00 64.94 131 LEU A O 1
ATOM 1047 N N . ASP A 1 132 ? 5.621 7.205 -11.144 1.00 68.44 132 ASP A N 1
ATOM 1048 C CA . ASP A 1 132 ? 4.264 7.675 -11.446 1.00 68.44 132 ASP A CA 1
ATOM 1049 C C . ASP A 1 132 ? 3.939 8.923 -10.607 1.00 68.44 132 ASP A C 1
ATOM 1051 O O . ASP A 1 132 ? 4.503 9.147 -9.535 1.00 68.44 132 ASP A O 1
ATOM 1055 N N . HIS A 1 133 ? 3.002 9.738 -11.083 1.00 77.19 133 HIS A N 1
ATOM 1056 C CA . HIS A 1 133 ? 2.612 11.023 -10.495 1.00 77.19 133 HIS A CA 1
ATOM 1057 C C . HIS A 1 133 ? 1.998 10.922 -9.085 1.00 77.19 133 HIS A C 1
ATOM 1059 O O . HIS A 1 133 ? 1.882 11.937 -8.402 1.00 77.19 133 HIS A O 1
ATOM 1065 N N . CYS A 1 134 ? 1.616 9.724 -8.630 1.00 82.06 134 CYS A N 1
ATOM 1066 C CA . CYS A 1 134 ? 1.210 9.503 -7.243 1.00 82.06 134 CYS A CA 1
ATOM 1067 C C . CYS A 1 134 ? 2.398 9.521 -6.268 1.00 82.06 134 CYS A C 1
ATOM 1069 O O . CYS A 1 134 ? 2.198 9.741 -5.071 1.00 82.06 134 CYS A O 1
ATOM 1071 N N . SER A 1 135 ? 3.623 9.300 -6.756 1.00 70.06 135 SER A N 1
ATOM 1072 C CA . SER A 1 135 ? 4.833 9.329 -5.934 1.00 70.06 135 SER A CA 1
ATOM 1073 C C . SER A 1 135 ? 5.011 10.699 -5.275 1.00 70.06 135 SER A C 1
ATOM 1075 O O . SER A 1 135 ? 4.938 11.720 -5.964 1.00 70.06 135 SER A O 1
ATOM 1077 N N . PRO A 1 136 ? 5.311 10.768 -3.966 1.00 64.50 136 PRO A N 1
ATOM 1078 C CA . PRO A 1 136 ? 5.806 12.001 -3.368 1.00 64.50 136 PRO A CA 1
ATOM 1079 C C . PRO A 1 136 ? 7.058 12.495 -4.121 1.00 64.50 136 PRO A C 1
ATOM 1081 O O . PRO A 1 136 ? 7.862 11.665 -4.561 1.00 64.50 136 PRO A O 1
ATOM 1084 N N . PRO A 1 137 ? 7.268 13.818 -4.264 1.00 58.66 137 PRO A N 1
ATOM 1085 C CA . PRO A 1 137 ? 8.522 14.339 -4.796 1.00 58.66 137 PRO A CA 1
ATOM 1086 C C . PRO A 1 137 ? 9.699 13.808 -3.968 1.00 58.66 137 PRO A C 1
ATOM 1088 O O . PRO A 1 137 ? 9.638 13.816 -2.738 1.00 58.66 137 PRO A O 1
ATOM 1091 N N . LYS A 1 138 ? 10.776 13.360 -4.625 1.00 59.09 138 LYS A N 1
ATOM 1092 C CA . LYS A 1 138 ? 12.045 13.100 -3.931 1.00 59.09 138 LYS A CA 1
ATOM 1093 C C . LYS A 1 138 ? 12.648 14.455 -3.547 1.00 59.09 138 LYS A C 1
ATOM 1095 O O . LYS A 1 138 ? 12.763 15.313 -4.421 1.00 59.09 138 LYS A O 1
ATOM 1100 N N . HIS A 1 139 ? 12.963 14.650 -2.268 1.00 47.12 139 HIS A N 1
ATOM 1101 C CA . HIS A 1 139 ? 13.722 15.811 -1.796 1.00 47.12 139 HIS A CA 1
ATOM 1102 C C . HIS A 1 139 ? 15.205 15.670 -2.137 1.00 47.12 139 HIS A C 1
ATOM 1104 O O . HIS A 1 139 ? 15.717 14.530 -2.041 1.00 47.12 139 HIS A O 1
#